Protein AF-A0A1G1NVM0-F1 (afdb_monomer_lite)

Sequence (161 aa):
MRKGVIFLGSVLSLLSLGPSLVQGWPGAGQILPASATATAENPDQAGLALFEDLPLSAIPSSPVTPRFLVHHRSALNGKKIKISGFVVEAILGEKACPSGAGGCGQPRIFIAENLSGNREMGYNVMVLVAENEAGYSVGQAVELEGTVHASKVAVYIEKKY

Foldseek 3Di:
DDDDDDDDDDDDDDDDDDDDDDDDDDDDDDDDDDPPPPPPQPLCRAALLVAAADDDPDADPDADELNVCSNPVVNQAQHKHKHKFFFQDWCADCSQPPPPPPDGHFTKTWGHRDDDPPDDCSSTEIEGDDRPDDPHDGGDIDIAIFRWHGDSHHIYGYRDD

pLDDT: mean 77.26, std 23.73, range [28.94, 97.94]

Radius of gyration: 28.63 Å; chains: 1; bounding box: 53×81×61 Å

Structure (mmCIF, N/CA/C/O backbone):
data_AF-A0A1G1NVM0-F1
#
_entry.id   AF-A0A1G1NVM0-F1
#
loop_
_atom_site.group_PDB
_atom_site.id
_atom_site.type_symbol
_atom_site.label_atom_id
_atom_site.label_alt_id
_atom_site.label_comp_id
_atom_site.label_asym_id
_atom_site.label_entity_id
_atom_site.label_seq_id
_atom_site.pdbx_PDB_ins_code
_atom_site.Cartn_x
_atom_site.Cartn_y
_atom_site.Cartn_z
_atom_site.occupancy
_atom_site.B_iso_or_equiv
_atom_site.auth_seq_id
_atom_site.auth_comp_id
_atom_site.auth_asym_id
_atom_site.auth_atom_id
_atom_site.pdbx_PDB_model_num
ATOM 1 N N . MET A 1 1 ? -8.044 66.442 30.069 1.00 40.00 1 MET A N 1
ATOM 2 C CA . MET A 1 1 ? -6.967 67.157 29.353 1.00 40.00 1 MET A CA 1
ATOM 3 C C . MET A 1 1 ? -6.980 66.724 27.888 1.00 40.00 1 MET A C 1
ATOM 5 O O . MET A 1 1 ? -7.091 65.537 27.640 1.00 40.00 1 MET A O 1
ATOM 9 N N . ARG A 1 2 ? -6.991 67.722 26.985 1.00 36.41 2 ARG A N 1
ATOM 10 C CA . ARG A 1 2 ? -6.568 67.812 25.558 1.00 36.41 2 ARG A CA 1
ATOM 11 C C . ARG A 1 2 ? -6.426 66.505 24.741 1.00 36.41 2 ARG A C 1
ATOM 13 O O . ARG A 1 2 ? -5.629 65.656 25.092 1.00 36.41 2 ARG A O 1
ATOM 20 N N . LYS A 1 3 ? -7.260 66.307 23.704 1.00 34.88 3 LYS A N 1
ATOM 21 C CA . LYS A 1 3 ? -7.114 66.713 22.271 1.00 34.88 3 LYS A CA 1
ATOM 22 C C . LYS A 1 3 ? -6.132 65.840 21.466 1.00 34.88 3 LYS A C 1
ATOM 24 O O . LYS A 1 3 ? -4.961 65.781 21.810 1.00 34.88 3 LYS A O 1
ATOM 29 N N . GLY A 1 4 ? -6.597 65.315 20.326 1.00 34.88 4 GLY A N 1
ATOM 30 C CA . GLY A 1 4 ? -5.741 64.753 19.274 1.00 34.88 4 GLY A CA 1
ATOM 31 C C . GLY A 1 4 ? -6.515 64.106 18.119 1.00 34.88 4 GLY A C 1
ATOM 32 O O . GLY A 1 4 ? -6.564 62.890 18.027 1.00 34.88 4 GLY A O 1
ATOM 33 N N . VAL A 1 5 ? -7.119 64.931 17.261 1.00 39.81 5 VAL A N 1
ATOM 34 C CA . VAL A 1 5 ? -7.607 64.587 15.910 1.00 39.81 5 VAL A CA 1
ATOM 35 C C . VAL A 1 5 ? -6.510 64.982 14.925 1.00 39.81 5 VAL A C 1
ATOM 37 O O . VAL A 1 5 ? -6.082 66.127 15.034 1.00 39.81 5 VAL A O 1
ATOM 40 N N . ILE A 1 6 ? -6.140 64.138 13.947 1.00 40.47 6 ILE A N 1
ATOM 41 C CA . ILE A 1 6 ? -5.681 64.585 12.613 1.00 40.47 6 ILE A CA 1
ATOM 42 C C . ILE A 1 6 ? -6.172 63.615 11.520 1.00 40.47 6 ILE A C 1
ATOM 44 O O . ILE A 1 6 ? -5.959 62.408 11.581 1.00 40.47 6 ILE A O 1
ATOM 48 N N . PHE A 1 7 ? -6.827 64.230 10.536 1.00 34.12 7 PHE A N 1
ATOM 49 C CA . PHE A 1 7 ? -7.252 63.775 9.212 1.00 34.12 7 PHE A CA 1
ATOM 50 C C . PHE A 1 7 ? -6.117 63.915 8.177 1.00 34.12 7 PHE A C 1
ATOM 52 O O . PHE A 1 7 ? -5.358 64.877 8.244 1.00 34.12 7 PHE A O 1
ATO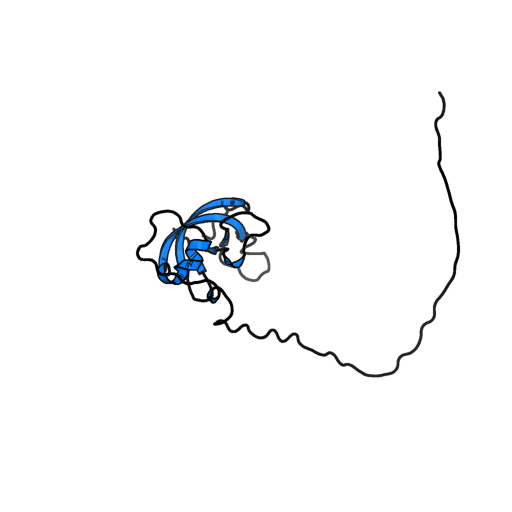M 59 N N . LEU A 1 8 ? -6.117 63.072 7.142 1.00 41.03 8 LEU A N 1
ATOM 60 C CA . LEU A 1 8 ? -5.613 63.344 5.780 1.00 41.03 8 LEU A CA 1
ATOM 61 C C . LEU A 1 8 ? -6.464 62.445 4.860 1.00 41.03 8 LEU A C 1
ATOM 63 O O . LEU A 1 8 ? -6.391 61.230 4.981 1.00 41.03 8 LEU A O 1
ATOM 67 N N . GLY A 1 9 ? -7.499 62.945 4.176 1.00 32.34 9 GLY A N 1
ATOM 68 C CA . GLY A 1 9 ? -7.458 63.721 2.922 1.00 32.34 9 GLY A CA 1
ATOM 69 C C . GLY A 1 9 ? -7.909 62.776 1.789 1.00 32.34 9 GLY A C 1
ATOM 70 O O . GLY A 1 9 ? -7.170 61.869 1.446 1.00 32.34 9 GLY A O 1
ATOM 71 N N . SER A 1 10 ? -9.186 62.692 1.393 1.00 37.22 10 SER A N 1
ATOM 72 C CA . SER A 1 10 ? -10.019 63.615 0.594 1.00 37.22 10 SER A CA 1
ATOM 73 C C . SER A 1 10 ? -9.490 63.897 -0.819 1.00 37.22 10 SER A C 1
ATOM 75 O O . SER A 1 10 ? -8.629 64.756 -0.949 1.00 37.22 10 SER A O 1
ATOM 77 N N . VAL A 1 11 ? -10.061 63.214 -1.830 1.00 42.62 11 VAL A N 1
ATOM 78 C CA . VAL A 1 11 ? -10.520 63.729 -3.151 1.00 42.62 11 VAL A CA 1
ATOM 79 C C . VAL A 1 11 ? -11.586 62.725 -3.664 1.00 42.62 11 VAL A C 1
ATOM 81 O O . VAL A 1 11 ? -11.248 61.601 -4.015 1.00 42.62 11 VAL A O 1
ATOM 84 N N . LEU A 1 12 ? -12.882 62.901 -3.371 1.00 37.09 12 LEU A N 1
ATOM 85 C CA . LEU A 1 12 ? -13.933 63.471 -4.243 1.00 37.09 12 LEU A CA 1
ATOM 86 C C . LEU A 1 12 ? -13.821 63.083 -5.737 1.00 37.09 12 LEU A C 1
ATOM 88 O O . LEU A 1 12 ? -12.967 63.593 -6.442 1.00 37.09 12 LEU A O 1
ATOM 92 N N . SER A 1 13 ? -14.710 62.208 -6.233 1.00 38.66 13 SER A N 1
ATOM 93 C CA . SER A 1 13 ? -15.907 62.591 -7.029 1.00 38.66 13 SER A CA 1
ATOM 94 C C . SER A 1 13 ? -15.648 62.508 -8.549 1.00 38.66 13 SER A C 1
ATOM 96 O O . SER A 1 13 ? -14.540 62.759 -8.984 1.00 38.66 13 SER A O 1
ATOM 98 N N . LEU A 1 14 ? -16.578 62.184 -9.453 1.00 39.06 14 LEU A N 1
ATOM 99 C CA . LEU A 1 14 ? -18.041 62.084 -9.446 1.00 39.06 14 LEU A CA 1
ATOM 100 C C . LEU A 1 14 ? -18.460 61.478 -10.818 1.00 39.06 14 LEU A C 1
ATOM 102 O O . LEU A 1 14 ? -17.680 61.552 -11.763 1.00 39.06 14 LEU A O 1
ATOM 106 N N . LEU A 1 15 ? -19.729 61.049 -10.925 1.00 38.25 15 LEU A N 1
ATOM 107 C CA . LEU A 1 15 ? -20.562 60.977 -12.153 1.00 38.25 15 LEU A CA 1
ATOM 108 C C . LEU A 1 15 ? -20.379 59.734 -13.058 1.00 38.25 15 LEU A C 1
ATOM 110 O O . LEU A 1 15 ? -19.270 59.367 -13.402 1.00 38.25 15 LEU A O 1
ATOM 114 N N . SER A 1 16 ? -21.426 59.053 -13.538 1.00 36.69 16 SER A N 1
ATOM 115 C CA . SER A 1 16 ? -22.870 59.311 -13.459 1.00 36.69 16 SER A CA 1
ATOM 116 C C . SER A 1 16 ? -23.692 58.189 -14.114 1.00 36.69 16 SER A C 1
ATOM 118 O O . SER A 1 16 ? -23.205 57.591 -15.064 1.00 36.69 16 SER A O 1
ATOM 120 N N . LEU A 1 17 ? -24.965 58.079 -13.692 1.00 40.25 17 LEU A N 1
ATOM 121 C CA . LEU A 1 17 ? -26.175 57.797 -14.502 1.00 40.25 17 LEU A CA 1
ATOM 122 C C . LEU A 1 17 ? -26.193 56.466 -15.286 1.00 40.25 17 LEU A C 1
ATOM 124 O O . LEU A 1 17 ? -25.464 56.285 -16.244 1.00 40.25 17 LEU A O 1
ATOM 128 N N . GLY A 1 18 ? -27.062 55.508 -14.970 1.00 37.00 18 GLY A N 1
ATOM 129 C CA . GLY A 1 18 ? -28.517 55.637 -15.131 1.00 37.00 18 GLY A CA 1
ATOM 130 C C . GLY A 1 18 ? -29.042 54.540 -16.092 1.00 37.00 18 GLY A C 1
ATOM 131 O O . GLY A 1 18 ? -28.230 53.807 -16.636 1.00 37.00 18 GLY A O 1
ATOM 132 N N . PRO A 1 19 ? -30.363 54.361 -16.271 1.00 45.84 19 PRO A N 1
ATOM 133 C CA . PRO A 1 19 ? -31.056 53.107 -15.936 1.00 45.84 19 PRO A CA 1
ATOM 134 C C . PRO A 1 19 ? -31.591 52.257 -17.117 1.00 45.84 19 PRO A C 1
ATOM 136 O O . PRO A 1 19 ? -31.649 52.709 -18.251 1.00 45.84 19 PRO A O 1
ATOM 139 N N . SER A 1 20 ? -32.012 51.031 -16.765 1.00 42.72 20 SER A N 1
ATOM 140 C CA . SER A 1 20 ? -33.066 50.144 -17.311 1.00 42.72 20 SER A CA 1
ATOM 141 C C . SER A 1 20 ? -33.547 50.278 -18.766 1.00 42.72 20 SER A C 1
ATOM 143 O O . SER A 1 20 ? -34.034 51.332 -19.148 1.00 42.72 20 SER A O 1
ATOM 145 N N . LEU A 1 21 ? -33.661 49.138 -19.474 1.00 37.03 21 LEU A N 1
ATOM 146 C CA . LEU A 1 21 ? -34.916 48.691 -20.114 1.00 37.03 21 LEU A CA 1
ATOM 147 C C . LEU A 1 21 ? -34.846 47.229 -20.608 1.00 37.03 21 LEU A C 1
ATOM 149 O O . LEU A 1 21 ? -33.874 46.778 -21.205 1.00 37.03 21 LEU A O 1
ATOM 153 N N . VAL A 1 22 ? -35.931 46.514 -20.317 1.00 41.06 22 VAL A N 1
ATOM 154 C CA . VAL A 1 22 ? -36.328 45.178 -20.782 1.00 41.06 22 VAL A CA 1
ATOM 155 C C . VAL A 1 22 ? -36.797 45.260 -22.242 1.00 41.06 22 VAL A C 1
ATOM 157 O O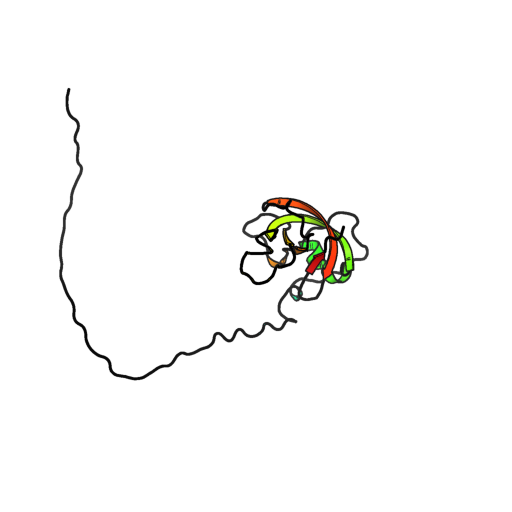 . VAL A 1 22 ? -37.413 46.259 -22.593 1.00 41.06 22 VAL A O 1
ATOM 160 N N . GLN A 1 23 ? -36.588 44.202 -23.042 1.00 35.09 23 GLN A N 1
ATOM 161 C CA . GLN A 1 23 ? -37.575 43.532 -23.928 1.00 35.09 23 GLN A CA 1
ATOM 162 C C . GLN A 1 23 ? -36.925 42.897 -25.171 1.00 35.09 23 GLN A C 1
ATOM 164 O O . GLN A 1 23 ? -36.245 43.572 -25.935 1.00 35.09 23 GLN A O 1
ATOM 169 N N . GLY A 1 24 ? -37.245 41.618 -25.420 1.00 28.94 24 GLY A N 1
ATOM 170 C CA . GLY A 1 24 ? -37.228 41.044 -26.772 1.00 28.94 24 GLY A CA 1
ATOM 171 C C . GLY A 1 24 ? -36.673 39.624 -26.908 1.00 28.94 24 GLY A C 1
ATOM 172 O O . GLY A 1 24 ? -35.574 39.443 -27.411 1.00 28.94 24 GLY A O 1
ATOM 173 N N . TRP A 1 25 ? -37.460 38.607 -26.543 1.00 33.16 25 TRP A N 1
ATOM 174 C CA . TRP A 1 25 ? -37.472 37.345 -27.306 1.00 33.16 25 TRP A CA 1
ATOM 175 C C . TRP A 1 25 ? -38.212 37.615 -28.628 1.00 33.16 25 TRP A C 1
ATOM 177 O O . TRP A 1 25 ? -39.198 38.357 -28.603 1.00 33.16 25 TRP A O 1
ATOM 187 N N . PRO A 1 26 ? -37.770 37.060 -29.772 1.00 42.19 26 PRO A N 1
ATOM 188 C CA . PRO A 1 26 ? -38.157 35.684 -30.095 1.00 42.19 26 PRO A CA 1
ATOM 189 C C . PRO A 1 26 ? -37.074 34.885 -30.842 1.00 42.19 26 PRO A C 1
ATOM 191 O O . PRO A 1 26 ? -36.292 35.431 -31.612 1.00 42.19 26 PRO A O 1
ATOM 194 N N . GLY A 1 27 ? -37.082 33.561 -30.686 1.00 31.09 27 GLY A N 1
ATOM 195 C CA . GLY A 1 27 ? -36.361 32.678 -31.605 1.00 31.09 27 GLY A CA 1
ATOM 196 C C . GLY A 1 27 ? -35.892 31.390 -30.956 1.00 31.09 27 GLY A C 1
ATOM 197 O O . GLY A 1 27 ? -34.856 31.356 -30.304 1.00 31.09 27 GLY A O 1
ATOM 198 N N . ALA A 1 28 ? -36.670 30.330 -31.150 1.00 43.25 28 ALA A N 1
ATOM 199 C CA . ALA A 1 28 ? -36.301 28.964 -30.828 1.00 43.25 28 ALA A CA 1
ATOM 200 C C . ALA A 1 28 ? -34.927 28.596 -31.411 1.00 43.25 28 ALA A C 1
ATOM 202 O O . ALA A 1 28 ? -34.645 28.846 -32.580 1.00 43.25 28 ALA A O 1
ATOM 203 N N . GLY A 1 29 ? -34.101 27.960 -30.585 1.00 35.31 29 GLY A N 1
ATOM 204 C CA . GLY A 1 29 ? -32.784 27.481 -30.978 1.00 35.31 29 GLY A CA 1
ATOM 205 C C . GLY A 1 29 ? -32.049 26.862 -29.801 1.00 35.31 29 GLY A C 1
ATOM 206 O O . GLY A 1 29 ? -30.960 27.302 -29.454 1.00 35.31 29 GLY A O 1
ATOM 207 N N . GLN A 1 30 ? -32.657 25.859 -29.158 1.00 47.22 30 GLN A N 1
ATOM 208 C CA . GLN A 1 30 ? -31.873 24.894 -28.392 1.00 47.22 30 GLN A CA 1
ATOM 209 C C . GLN A 1 30 ? -30.844 24.283 -29.339 1.00 47.22 30 GLN A C 1
ATOM 211 O O . GLN A 1 30 ? -31.218 23.537 -30.238 1.00 47.22 30 GLN A O 1
ATOM 216 N N . ILE A 1 31 ? -29.565 24.560 -29.113 1.00 42.31 31 ILE A N 1
ATOM 217 C CA . ILE A 1 31 ? -28.506 23.633 -29.487 1.00 42.31 31 ILE A CA 1
ATOM 218 C C . ILE A 1 31 ? -27.520 23.630 -28.323 1.00 42.31 31 ILE A C 1
ATOM 220 O O . ILE A 1 31 ? -26.643 24.480 -28.214 1.00 42.31 31 ILE A O 1
ATOM 224 N N . LEU A 1 32 ? -27.717 22.673 -27.420 1.00 49.81 32 LEU A N 1
ATOM 225 C CA . LEU A 1 32 ? -26.616 22.097 -26.666 1.00 49.81 32 LEU A CA 1
ATOM 226 C C . LEU A 1 32 ? -25.824 21.232 -27.658 1.00 49.81 32 LEU A C 1
ATOM 228 O O . LEU A 1 32 ? -26.398 20.305 -28.232 1.00 49.81 32 LEU A O 1
ATOM 232 N N . PRO A 1 33 ? -24.523 21.481 -27.843 1.00 44.03 33 PRO A N 1
ATOM 233 C CA . PRO A 1 33 ? -23.605 20.378 -28.055 1.00 44.03 33 PRO A CA 1
ATOM 234 C C . PRO A 1 33 ? -22.430 20.550 -27.080 1.00 44.03 33 PRO A C 1
ATOM 236 O O . PRO A 1 33 ? -21.976 21.649 -26.800 1.00 44.03 33 PRO A O 1
ATOM 239 N N . ALA A 1 34 ? -21.872 19.523 -26.480 1.00 43.47 34 ALA A N 1
ATOM 240 C CA . ALA A 1 34 ? -22.054 18.109 -26.659 1.00 43.47 34 ALA A CA 1
ATOM 241 C C . ALA A 1 34 ? -21.763 17.473 -25.304 1.00 43.47 34 ALA A C 1
ATOM 243 O O . ALA A 1 34 ? -20.997 18.016 -24.503 1.00 43.47 34 ALA A O 1
ATOM 244 N N . SER A 1 35 ? -22.366 16.311 -25.077 1.00 48.09 35 SER A N 1
ATOM 245 C CA . SER A 1 35 ? -21.871 15.329 -24.128 1.00 48.09 35 SER A CA 1
ATOM 246 C C . SER A 1 35 ? -20.345 15.351 -24.130 1.00 48.09 35 SER A C 1
ATOM 248 O O . SER A 1 35 ? -19.719 15.042 -25.147 1.00 48.09 35 SER A O 1
ATOM 250 N N . ALA A 1 36 ? -19.743 15.691 -22.99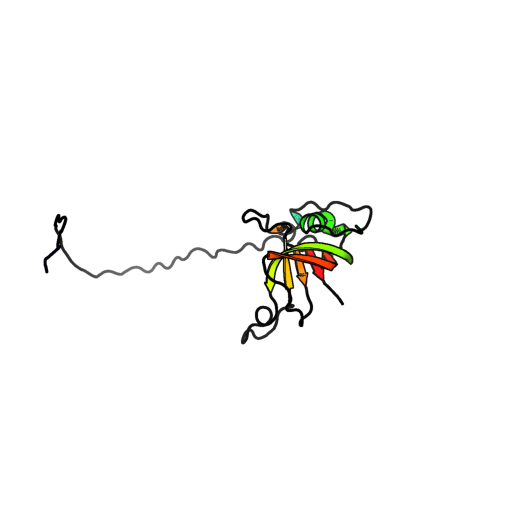0 1.00 44.00 36 ALA A N 1
ATOM 251 C CA . ALA A 1 36 ? -18.426 15.178 -22.671 1.00 44.00 36 ALA A CA 1
ATOM 252 C C . ALA A 1 36 ? -18.612 13.663 -22.563 1.00 44.00 36 ALA A C 1
ATOM 254 O O . ALA A 1 36 ? -18.914 13.122 -21.502 1.00 44.00 36 ALA A O 1
ATOM 255 N N . THR A 1 37 ? -18.575 12.991 -23.710 1.00 43.69 37 THR A N 1
ATOM 256 C CA . THR A 1 37 ? -18.482 11.544 -23.776 1.00 43.69 37 THR A CA 1
ATOM 257 C C . THR A 1 37 ? -17.137 11.258 -23.138 1.00 43.69 37 THR A C 1
ATOM 259 O O . THR A 1 37 ? -16.104 11.439 -23.777 1.00 43.69 37 THR A O 1
ATOM 262 N N . ALA A 1 38 ? -17.137 10.939 -21.843 1.00 48.66 38 ALA A N 1
ATOM 263 C CA . ALA A 1 38 ? -15.986 10.340 -21.206 1.00 48.66 38 ALA A CA 1
ATOM 264 C C . ALA A 1 38 ? -15.718 9.070 -22.011 1.00 48.66 38 ALA A C 1
ATOM 266 O O . ALA A 1 38 ? -16.450 8.086 -21.901 1.00 48.66 38 ALA A O 1
ATOM 267 N N . THR A 1 39 ? -14.757 9.132 -22.930 1.00 43.62 39 THR A N 1
ATOM 268 C CA . THR A 1 39 ? -14.237 7.942 -23.586 1.00 43.62 39 THR A CA 1
ATOM 269 C C . THR A 1 39 ? -13.783 7.037 -22.462 1.00 43.62 39 THR A C 1
ATOM 271 O O . THR A 1 39 ? -12.935 7.446 -21.671 1.00 43.62 39 THR A O 1
ATOM 274 N N . ALA A 1 40 ? -14.404 5.861 -22.351 1.00 50.91 40 ALA A N 1
ATOM 275 C CA . ALA A 1 40 ? -13.943 4.827 -21.446 1.00 50.91 40 ALA A CA 1
ATOM 276 C C . ALA A 1 40 ? -12.457 4.630 -21.743 1.00 50.91 40 ALA A C 1
ATOM 278 O O . ALA A 1 40 ? -12.096 4.213 -22.846 1.00 50.91 40 ALA A O 1
ATOM 279 N N . GLU A 1 41 ? -11.608 5.052 -20.807 1.00 49.19 41 GLU A N 1
ATOM 280 C CA . GLU A 1 41 ? -10.173 4.848 -20.900 1.00 49.19 41 GLU A CA 1
ATOM 281 C C . GLU A 1 41 ? -9.970 3.358 -21.161 1.00 49.19 41 GLU A C 1
ATOM 283 O O . GLU A 1 41 ? -10.519 2.523 -20.438 1.00 49.19 41 GLU A O 1
ATOM 288 N N . ASN A 1 42 ? -9.266 3.017 -22.241 1.00 45.31 42 ASN A N 1
ATOM 289 C CA . ASN A 1 42 ? -8.937 1.626 -22.500 1.00 45.31 42 ASN A CA 1
ATOM 290 C C . ASN A 1 42 ? -8.149 1.136 -21.273 1.00 45.31 42 ASN A C 1
ATOM 292 O O . ASN A 1 42 ? -7.074 1.680 -21.022 1.00 45.31 42 ASN A O 1
ATOM 296 N N . PRO A 1 43 ? -8.642 0.157 -20.495 1.00 50.62 43 PRO A N 1
ATOM 297 C CA . PRO A 1 43 ? -7.971 -0.280 -19.273 1.00 50.62 43 PRO A CA 1
ATOM 298 C C . PRO A 1 43 ? -6.584 -0.882 -19.552 1.00 50.62 43 PRO A C 1
ATOM 300 O O . PRO A 1 43 ? -5.765 -0.967 -18.646 1.00 50.62 43 PRO A O 1
ATOM 303 N N . ASP A 1 44 ? -6.281 -1.249 -20.803 1.00 50.28 44 ASP A N 1
ATOM 304 C CA . ASP A 1 44 ? -4.937 -1.660 -21.223 1.00 50.28 44 ASP A CA 1
ATOM 305 C C . ASP A 1 44 ? -3.993 -0.471 -21.505 1.00 50.28 44 ASP A C 1
ATOM 307 O O . ASP A 1 44 ? -2.780 -0.658 -21.599 1.00 50.28 44 ASP A O 1
ATOM 311 N N . GLN A 1 45 ? -4.528 0.748 -21.641 1.00 47.38 45 GLN A N 1
ATOM 312 C CA . GLN A 1 45 ? -3.786 2.004 -21.844 1.00 47.38 45 GLN A CA 1
ATOM 313 C C . GLN A 1 45 ? -3.876 2.968 -20.648 1.00 47.38 45 GLN A C 1
ATOM 315 O O . GLN A 1 45 ? -3.157 3.964 -20.622 1.00 47.38 45 GLN A O 1
ATOM 320 N N . ALA A 1 46 ? -4.719 2.666 -19.659 1.00 58.53 46 ALA A N 1
ATOM 321 C CA . ALA A 1 46 ? -4.978 3.495 -18.492 1.00 58.53 46 ALA A CA 1
ATOM 322 C C . ALA A 1 46 ? -4.724 2.728 -17.192 1.00 58.53 46 ALA A C 1
ATOM 324 O O . ALA A 1 46 ? -5.221 1.620 -16.996 1.00 58.53 46 ALA A O 1
ATOM 325 N N . GLY A 1 47 ? -3.955 3.333 -16.285 1.00 68.94 47 GLY A N 1
ATOM 326 C CA . GLY A 1 47 ? -3.581 2.751 -14.993 1.00 68.94 47 GLY A CA 1
ATOM 327 C C . GLY A 1 47 ? -2.090 2.428 -14.886 1.00 68.94 47 GLY A C 1
ATOM 328 O O . GLY A 1 47 ? -1.262 2.958 -15.627 1.00 68.94 47 GLY A O 1
ATOM 329 N N . LEU A 1 48 ? -1.726 1.555 -13.941 1.00 78.50 48 LEU A N 1
ATOM 330 C CA . LEU A 1 48 ? -0.324 1.254 -13.606 1.00 78.50 48 LEU A CA 1
ATOM 331 C C . LEU A 1 48 ? 0.508 0.635 -14.749 1.00 78.50 48 LEU A C 1
ATOM 333 O O . LEU A 1 48 ? 1.713 0.460 -14.593 1.00 78.50 48 LEU A O 1
ATOM 337 N N . ALA A 1 49 ? -0.096 0.330 -15.898 1.00 75.88 49 ALA A N 1
ATOM 338 C CA . ALA A 1 49 ? 0.579 -0.153 -17.098 1.00 75.88 49 ALA A CA 1
ATOM 339 C C . ALA A 1 49 ? 1.605 0.852 -17.653 1.00 75.88 49 ALA A C 1
ATOM 341 O O . ALA A 1 49 ? 2.539 0.439 -18.335 1.00 75.88 49 ALA A O 1
ATOM 342 N N . LEU A 1 50 ? 1.464 2.144 -17.327 1.00 82.69 50 LEU A N 1
ATOM 343 C CA . LEU A 1 50 ? 2.436 3.191 -17.664 1.00 82.69 50 LEU A CA 1
ATOM 344 C C . LEU A 1 50 ? 3.744 3.078 -16.863 1.00 82.69 50 LEU A C 1
ATOM 346 O O . LEU A 1 50 ? 4.772 3.594 -17.298 1.00 82.69 50 LEU A O 1
ATOM 350 N N . PHE A 1 51 ? 3.718 2.415 -15.704 1.00 89.44 51 PHE A N 1
ATOM 351 C CA . PHE A 1 51 ? 4.914 2.147 -14.915 1.00 89.44 51 PHE A CA 1
ATOM 352 C C . PHE A 1 51 ? 5.559 0.839 -15.374 1.00 89.44 51 PHE A C 1
ATOM 354 O O . PHE A 1 51 ? 4.879 -0.174 -15.578 1.00 89.44 51 PHE A O 1
ATOM 361 N N . GLU A 1 52 ? 6.887 0.839 -15.498 1.00 92.50 52 GLU A N 1
ATOM 362 C CA . GLU A 1 52 ? 7.646 -0.374 -15.814 1.00 92.50 52 GLU A CA 1
ATOM 363 C C . GLU A 1 52 ? 7.344 -1.498 -14.810 1.00 92.50 52 GLU A C 1
ATOM 365 O O . GLU A 1 52 ? 7.048 -1.239 -13.643 1.00 92.50 52 GLU A O 1
ATOM 370 N N . ASP A 1 53 ? 7.356 -2.742 -15.288 1.00 94.38 53 ASP A N 1
ATOM 371 C CA . ASP A 1 53 ? 7.160 -3.953 -14.486 1.00 94.38 53 ASP A CA 1
ATOM 372 C C . ASP A 1 53 ? 8.448 -4.774 -14.521 1.00 94.38 53 ASP A C 1
ATOM 374 O O . ASP A 1 53 ? 8.719 -5.535 -15.453 1.00 94.38 53 ASP A O 1
ATOM 378 N N . LEU A 1 54 ? 9.292 -4.524 -13.534 1.00 96.00 54 LEU A N 1
ATOM 379 C CA . LEU A 1 54 ? 10.625 -5.069 -13.402 1.00 96.00 54 LEU A CA 1
ATOM 380 C C . LEU A 1 54 ? 10.580 -6.430 -12.691 1.00 96.00 54 LEU A C 1
ATOM 382 O O . LEU A 1 54 ? 9.955 -6.567 -11.631 1.00 96.00 54 LEU A O 1
ATOM 386 N N . PRO A 1 55 ? 11.297 -7.443 -13.203 1.00 96.12 55 PRO A N 1
ATOM 387 C CA . PRO A 1 55 ? 11.380 -8.739 -12.543 1.00 96.12 55 PRO A CA 1
ATOM 388 C C . PRO A 1 55 ? 12.105 -8.637 -11.191 1.00 96.12 55 PRO A C 1
ATOM 390 O O . PRO A 1 55 ? 12.969 -7.783 -10.992 1.00 96.12 55 PRO A O 1
ATOM 393 N N . LEU A 1 56 ? 11.798 -9.563 -10.277 1.00 95.06 56 LEU A N 1
ATOM 394 C CA . LEU A 1 56 ? 12.553 -9.781 -9.040 1.00 95.06 56 LEU A CA 1
ATOM 395 C C . LEU A 1 56 ? 13.059 -11.216 -8.978 1.00 95.06 56 LEU A C 1
ATOM 397 O O . LEU A 1 56 ? 12.314 -12.160 -9.231 1.00 95.06 56 LEU A O 1
ATOM 401 N N . SER A 1 57 ? 14.321 -11.373 -8.588 1.00 91.31 57 SER A N 1
ATOM 402 C CA . SER A 1 57 ? 14.946 -12.680 -8.366 1.00 91.31 57 SER A CA 1
ATOM 403 C C . SER A 1 57 ? 14.634 -13.267 -6.986 1.00 91.31 57 SER A C 1
ATOM 405 O O . SER A 1 57 ? 14.691 -14.483 -6.814 1.00 91.31 57 SER A O 1
ATOM 407 N N . ALA A 1 58 ? 14.294 -12.426 -6.006 1.00 92.75 58 ALA A N 1
ATOM 408 C CA . ALA A 1 58 ? 13.962 -12.832 -4.646 1.00 92.75 58 ALA A CA 1
ATOM 409 C C . ALA A 1 58 ? 12.957 -11.867 -4.004 1.00 92.75 58 ALA A C 1
ATOM 411 O O . ALA A 1 58 ? 12.878 -10.693 -4.371 1.00 92.75 58 ALA A O 1
ATOM 412 N N . ILE A 1 59 ? 12.207 -12.367 -3.018 1.00 94.50 59 ILE A N 1
ATOM 413 C CA . ILE A 1 59 ? 11.313 -11.534 -2.210 1.00 94.50 59 ILE A CA 1
ATOM 414 C C . ILE A 1 59 ? 12.158 -10.744 -1.199 1.00 94.50 59 ILE A C 1
ATOM 416 O O . ILE A 1 59 ? 12.962 -11.353 -0.488 1.00 94.50 59 ILE A O 1
ATOM 420 N N . PRO A 1 60 ? 12.001 -9.412 -1.121 1.00 94.00 60 PRO A N 1
ATOM 421 C CA . PRO A 1 60 ? 12.757 -8.589 -0.187 1.00 94.00 60 PRO A CA 1
ATOM 422 C C . PRO A 1 60 ? 12.389 -8.926 1.263 1.00 94.00 60 PRO A C 1
ATOM 424 O O . PRO A 1 60 ? 11.215 -9.044 1.612 1.00 94.00 60 PRO A O 1
ATOM 427 N N . SER A 1 61 ? 13.407 -9.067 2.112 1.00 93.44 61 SER A N 1
ATOM 428 C CA . SER A 1 61 ? 13.247 -9.279 3.558 1.00 93.44 61 SER A CA 1
ATOM 429 C C . SER A 1 61 ? 13.138 -7.969 4.347 1.00 93.44 61 SER A C 1
ATOM 431 O O . SER A 1 61 ? 12.632 -7.964 5.470 1.00 93.44 61 SER A O 1
ATOM 433 N N . SER A 1 62 ? 13.604 -6.861 3.767 1.00 95.88 62 SER A N 1
ATOM 434 C CA . SER A 1 62 ? 13.497 -5.511 4.325 1.00 95.88 62 SER A CA 1
ATOM 435 C C . SER A 1 62 ? 12.249 -4.786 3.806 1.00 95.88 62 SER A C 1
ATOM 437 O O . SER A 1 62 ? 11.781 -5.106 2.710 1.00 95.88 62 SER A O 1
ATOM 439 N N . PRO A 1 63 ? 11.723 -3.796 4.554 1.00 96.75 63 PRO A N 1
ATOM 440 C CA . PRO A 1 63 ? 10.625 -2.961 4.082 1.00 96.75 63 PRO A CA 1
ATOM 441 C C . PRO A 1 63 ? 10.957 -2.273 2.756 1.00 96.75 63 PRO A C 1
ATOM 443 O O . PRO A 1 63 ? 12.030 -1.689 2.607 1.00 96.75 63 PRO A O 1
ATOM 446 N N . VAL A 1 64 ? 10.028 -2.336 1.805 1.00 97.75 64 VAL A N 1
ATOM 447 C CA . VAL A 1 64 ? 10.143 -1.668 0.499 1.00 97.75 64 VAL A CA 1
ATOM 448 C C . VAL A 1 64 ? 9.331 -0.381 0.459 1.00 97.75 64 VAL A C 1
ATOM 450 O O . VAL A 1 64 ? 8.417 -0.201 1.259 1.00 97.75 64 VAL A O 1
ATOM 453 N N . THR A 1 65 ? 9.620 0.507 -0.491 1.00 97.75 65 THR A N 1
ATOM 454 C CA . THR A 1 65 ? 8.840 1.737 -0.692 1.00 97.75 65 THR A CA 1
ATOM 455 C C . THR A 1 65 ? 7.641 1.500 -1.624 1.00 97.75 65 THR A C 1
ATOM 457 O O . THR A 1 65 ? 7.638 0.530 -2.392 1.00 97.75 65 THR A O 1
ATOM 460 N N . PRO A 1 66 ? 6.620 2.383 -1.625 1.00 97.06 66 PRO A N 1
ATOM 461 C CA . PRO A 1 66 ? 5.487 2.284 -2.548 1.00 97.06 66 PRO A CA 1
ATOM 462 C C . PRO A 1 66 ? 5.915 2.258 -4.022 1.00 97.06 66 PRO A C 1
ATOM 464 O O . PRO A 1 66 ? 5.397 1.463 -4.804 1.00 97.06 66 PRO A O 1
ATOM 467 N N . ARG A 1 67 ? 6.926 3.060 -4.386 1.00 96.94 67 ARG A N 1
ATOM 468 C CA . ARG A 1 67 ? 7.497 3.095 -5.739 1.00 96.94 67 ARG A CA 1
ATOM 469 C C . ARG A 1 67 ? 8.091 1.750 -6.146 1.00 96.94 67 ARG A C 1
ATOM 471 O O . ARG A 1 67 ? 7.766 1.241 -7.216 1.00 96.94 67 ARG A O 1
ATOM 478 N N . PHE A 1 68 ? 8.919 1.157 -5.284 1.00 97.06 68 PHE A N 1
ATOM 479 C CA . PHE A 1 68 ? 9.484 -0.172 -5.524 1.00 97.06 68 PHE A CA 1
ATOM 480 C C . PHE A 1 68 ? 8.374 -1.201 -5.766 1.00 97.06 68 PHE A C 1
ATOM 482 O O . PHE A 1 68 ? 8.427 -1.978 -6.714 1.00 97.06 68 PHE A O 1
ATOM 489 N N . LEU A 1 69 ? 7.332 -1.175 -4.936 1.00 96.75 69 LEU A N 1
ATOM 490 C CA . LEU A 1 69 ? 6.222 -2.112 -5.043 1.00 96.75 69 LEU A CA 1
ATOM 491 C C . LEU A 1 69 ? 5.501 -1.991 -6.400 1.00 96.75 69 LEU A C 1
ATOM 493 O O . LEU A 1 69 ? 5.265 -3.008 -7.048 1.00 96.75 69 LEU A O 1
ATOM 497 N N . VAL A 1 70 ? 5.215 -0.770 -6.867 1.00 96.31 70 VAL A N 1
ATOM 498 C CA . VAL A 1 70 ? 4.587 -0.526 -8.183 1.00 96.31 70 VAL A CA 1
ATOM 499 C C . VAL A 1 70 ? 5.451 -1.038 -9.339 1.00 96.31 70 VAL A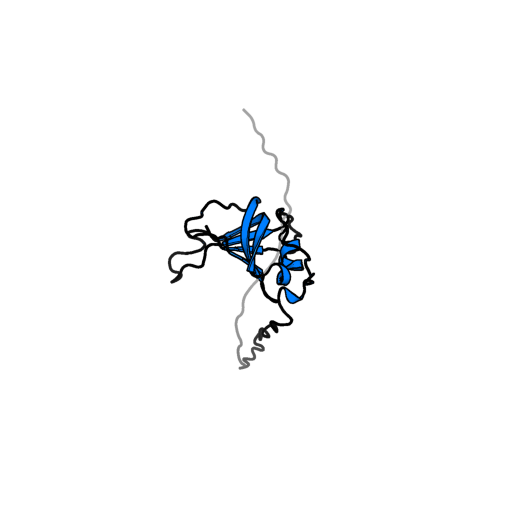 C 1
ATOM 501 O O . VAL A 1 70 ? 4.929 -1.676 -10.261 1.00 96.31 70 VAL A O 1
ATOM 504 N N . HIS A 1 71 ? 6.764 -0.810 -9.277 1.00 96.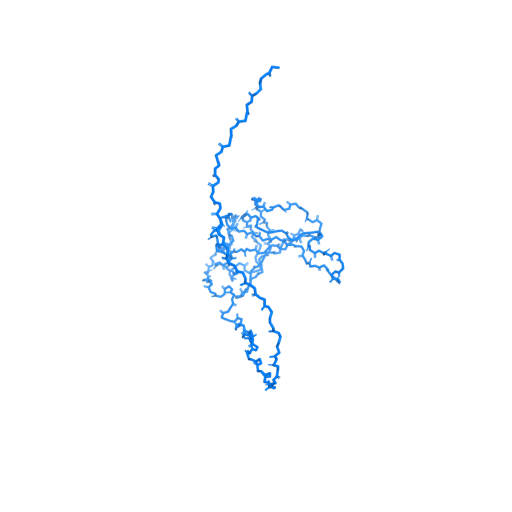81 71 HIS A N 1
ATOM 505 C CA . HIS A 1 71 ? 7.687 -1.275 -10.310 1.00 96.81 71 HIS A CA 1
ATOM 506 C C . HIS A 1 71 ? 7.877 -2.786 -10.323 1.00 96.81 71 HIS A C 1
ATOM 508 O O . HIS A 1 71 ? 8.195 -3.332 -11.363 1.00 96.81 71 HIS A O 1
ATOM 514 N N . HIS A 1 72 ? 7.656 -3.481 -9.210 1.00 96.94 72 HIS A N 1
ATOM 515 C CA . HIS A 1 72 ? 7.834 -4.932 -9.119 1.00 96.94 72 HIS A CA 1
ATOM 516 C C . HIS A 1 72 ? 6.511 -5.690 -8.942 1.00 96.94 72 HIS A C 1
ATOM 518 O O . HIS A 1 72 ? 6.471 -6.811 -8.422 1.00 96.94 72 HIS A O 1
ATOM 524 N N . ARG A 1 73 ? 5.406 -5.066 -9.358 1.00 95.38 73 ARG A N 1
ATOM 525 C CA . ARG A 1 73 ? 4.038 -5.493 -9.051 1.00 95.38 73 ARG A CA 1
ATOM 526 C C . ARG A 1 73 ? 3.743 -6.937 -9.446 1.00 95.38 73 ARG A C 1
ATOM 528 O O . ARG A 1 73 ? 3.166 -7.668 -8.643 1.00 95.38 73 ARG A O 1
ATOM 535 N N . SER A 1 74 ? 4.169 -7.386 -10.629 1.00 95.00 74 SER A N 1
ATOM 536 C CA . SER A 1 74 ? 3.873 -8.755 -11.069 1.00 95.00 74 SER A CA 1
ATOM 537 C C . SER A 1 74 ? 4.665 -9.794 -10.284 1.00 95.00 74 SER A C 1
ATOM 539 O O . SER A 1 74 ? 4.126 -10.848 -9.948 1.00 95.00 74 SER A O 1
ATOM 541 N N . ALA A 1 75 ? 5.919 -9.496 -9.934 1.00 96.25 75 ALA A N 1
ATOM 542 C CA . ALA A 1 75 ? 6.760 -10.405 -9.158 1.00 96.25 75 ALA A CA 1
ATOM 543 C C . ALA A 1 75 ? 6.326 -10.499 -7.683 1.00 96.25 75 ALA A C 1
ATOM 545 O O . ALA A 1 75 ? 6.502 -11.540 -7.043 1.00 96.25 75 ALA A O 1
ATOM 546 N N . LEU A 1 76 ? 5.741 -9.424 -7.149 1.00 97.06 76 LEU A N 1
ATOM 547 C CA . LEU A 1 76 ? 5.252 -9.353 -5.773 1.00 97.06 76 LEU A CA 1
ATOM 548 C C . LEU A 1 76 ? 3.798 -9.820 -5.615 1.00 97.06 76 LEU A C 1
ATOM 550 O O . LEU A 1 76 ? 3.367 -10.035 -4.485 1.00 97.06 76 LEU A O 1
ATOM 554 N N . ASN A 1 77 ? 3.042 -10.018 -6.698 1.00 97.25 77 ASN A N 1
ATOM 555 C CA . ASN A 1 77 ? 1.638 -10.420 -6.619 1.00 97.25 77 ASN A CA 1
ATOM 556 C C . ASN A 1 77 ? 1.442 -11.725 -5.818 1.00 97.25 77 ASN A C 1
ATOM 558 O O . ASN A 1 77 ? 2.102 -12.739 -6.062 1.00 97.25 77 ASN A O 1
ATOM 562 N N . GLY A 1 78 ? 0.523 -11.699 -4.851 1.00 96.44 78 GLY A N 1
ATOM 563 C CA . GLY A 1 78 ? 0.238 -12.810 -3.942 1.00 96.44 78 GLY A CA 1
ATOM 564 C C . GLY A 1 78 ? 1.326 -13.076 -2.897 1.00 96.44 78 GLY A C 1
ATOM 565 O O . GLY A 1 78 ? 1.262 -14.085 -2.194 1.00 96.44 78 GLY A O 1
ATOM 566 N N . LYS A 1 79 ? 2.345 -12.214 -2.786 1.00 96.94 79 LYS A N 1
ATOM 567 C CA . LYS A 1 79 ? 3.423 -12.343 -1.798 1.00 96.94 79 LYS A CA 1
ATOM 568 C C . LYS A 1 79 ? 3.135 -11.477 -0.582 1.00 96.94 79 LYS A C 1
ATOM 570 O O . LYS A 1 79 ? 2.588 -10.383 -0.700 1.00 96.94 79 LYS A O 1
ATOM 575 N N . LYS A 1 80 ? 3.537 -11.968 0.590 1.00 96.62 80 LYS A N 1
ATOM 576 C CA . LYS A 1 80 ? 3.556 -11.177 1.819 1.00 96.62 80 LYS A CA 1
ATOM 577 C C . LYS A 1 80 ? 4.860 -10.382 1.874 1.00 96.62 80 LYS A C 1
ATOM 579 O O . LYS A 1 80 ? 5.927 -10.976 1.735 1.00 96.62 80 LYS A O 1
ATOM 584 N N . ILE A 1 81 ? 4.768 -9.070 2.060 1.00 96.62 81 ILE A N 1
ATOM 585 C CA . ILE A 1 81 ? 5.922 -8.164 2.143 1.00 96.62 81 ILE A CA 1
ATOM 586 C C . ILE A 1 81 ? 5.745 -7.163 3.279 1.00 96.62 81 ILE A C 1
ATOM 588 O O . ILE A 1 81 ? 4.623 -6.925 3.730 1.00 96.62 81 ILE A O 1
ATOM 592 N N . LYS A 1 82 ? 6.845 -6.506 3.649 1.00 97.31 82 LYS A N 1
ATOM 593 C CA . LYS A 1 82 ? 6.827 -5.279 4.445 1.00 97.31 82 LYS A CA 1
ATOM 594 C C . LYS A 1 82 ? 6.938 -4.067 3.530 1.00 97.31 82 LYS A C 1
ATOM 596 O O . LYS A 1 82 ? 7.799 -4.039 2.654 1.00 97.31 82 LYS A O 1
ATOM 601 N N . ILE A 1 83 ? 6.099 -3.066 3.748 1.00 97.19 83 ILE A N 1
ATOM 602 C CA . ILE A 1 83 ? 6.149 -1.766 3.079 1.00 97.19 83 ILE A CA 1
ATOM 603 C C . ILE A 1 83 ? 6.375 -0.671 4.118 1.00 97.19 83 ILE A C 1
ATOM 605 O O . ILE A 1 83 ? 5.816 -0.731 5.212 1.00 97.19 83 ILE A O 1
ATOM 609 N N . SER A 1 84 ? 7.166 0.339 3.778 1.00 97.81 84 SER A N 1
ATOM 610 C CA . SER A 1 84 ? 7.348 1.542 4.584 1.00 97.81 84 SER A CA 1
ATOM 611 C C . SER A 1 84 ? 6.970 2.790 3.792 1.00 97.81 84 SER A C 1
ATOM 613 O O . SER A 1 84 ? 7.155 2.861 2.578 1.00 97.81 84 SER A O 1
ATOM 615 N N . GLY A 1 85 ? 6.405 3.784 4.470 1.00 97.62 85 GLY A N 1
ATOM 616 C CA . GLY A 1 85 ? 6.011 5.040 3.841 1.00 97.62 85 GLY A CA 1
ATOM 617 C C . GLY A 1 85 ? 5.312 5.983 4.807 1.00 97.62 85 GLY A C 1
ATOM 618 O O . GLY A 1 85 ? 5.334 5.786 6.020 1.00 97.62 85 GLY A O 1
ATOM 619 N N . PHE A 1 86 ? 4.668 7.005 4.258 1.00 97.94 86 PHE A N 1
ATOM 620 C CA . PHE A 1 86 ? 3.902 7.991 5.009 1.00 97.94 86 PHE A CA 1
ATOM 621 C C . PHE A 1 86 ? 2.435 7.939 4.613 1.00 97.94 86 PHE A C 1
ATOM 623 O O . PHE A 1 86 ? 2.115 7.924 3.425 1.00 97.94 86 PHE A O 1
ATOM 630 N N . VAL A 1 87 ? 1.543 7.962 5.598 1.00 97.44 87 VAL A N 1
ATOM 631 C CA . VAL A 1 87 ? 0.100 8.052 5.362 1.00 97.44 87 VAL A CA 1
ATOM 632 C C . VAL A 1 87 ? -0.213 9.405 4.731 1.00 97.44 87 VAL A C 1
ATOM 634 O O . VAL A 1 87 ? 0.030 10.452 5.330 1.00 97.44 87 VAL A O 1
ATOM 637 N N . VAL A 1 88 ? -0.771 9.393 3.526 1.00 96.69 88 VAL A N 1
ATOM 638 C CA . VAL A 1 88 ? -1.209 10.606 2.816 1.00 96.69 88 VAL A CA 1
ATOM 639 C C . VAL A 1 88 ? -2.721 10.782 2.854 1.00 96.69 88 VAL A C 1
ATOM 641 O O . VAL A 1 88 ? -3.205 11.903 2.730 1.00 96.69 88 VAL A O 1
ATOM 644 N N . GLU A 1 89 ? -3.457 9.697 3.080 1.00 95.50 89 GLU A N 1
ATOM 645 C CA . GLU A 1 89 ? -4.903 9.711 3.264 1.00 95.50 89 GLU A CA 1
ATOM 646 C C . GLU A 1 89 ? -5.334 8.514 4.120 1.00 95.50 89 GLU A C 1
ATOM 648 O O . GLU A 1 89 ? -4.752 7.432 4.031 1.00 95.50 89 GLU A O 1
ATOM 653 N N . ALA A 1 90 ? -6.355 8.709 4.954 1.00 94.94 90 ALA A N 1
ATOM 654 C CA . ALA A 1 90 ? -6.931 7.666 5.795 1.00 94.94 90 ALA A CA 1
ATOM 655 C C . ALA A 1 90 ? -8.465 7.726 5.739 1.00 94.94 90 ALA A C 1
ATOM 657 O O . ALA A 1 90 ? -9.079 8.723 6.140 1.00 94.94 90 ALA A O 1
ATOM 658 N N . ILE A 1 91 ? -9.068 6.642 5.250 1.00 93.56 91 ILE A N 1
ATOM 659 C CA . ILE A 1 91 ? -10.513 6.435 5.136 1.00 93.56 91 ILE A CA 1
ATOM 660 C C . ILE A 1 91 ? -10.876 5.306 6.104 1.00 93.56 91 ILE A C 1
ATOM 662 O O . ILE A 1 91 ? -10.873 4.128 5.749 1.00 93.56 91 ILE A O 1
ATOM 666 N N . LEU A 1 92 ? -11.132 5.689 7.353 1.00 91.69 92 LEU A N 1
ATOM 667 C CA . LEU A 1 92 ? -11.375 4.796 8.489 1.00 91.69 92 LEU A CA 1
ATOM 668 C C . LEU A 1 92 ? -12.675 5.181 9.203 1.00 91.69 92 LEU A C 1
ATOM 670 O O . LEU A 1 92 ? -13.133 6.321 9.074 1.00 91.69 92 LEU A O 1
ATOM 674 N N . GLY A 1 93 ? -13.242 4.254 9.979 1.00 87.50 93 GLY A N 1
ATOM 675 C CA . GLY A 1 93 ? -14.422 4.499 10.817 1.00 87.50 93 GLY A CA 1
ATOM 676 C C . GLY A 1 93 ? -15.570 5.156 10.046 1.00 87.50 93 GLY A C 1
ATOM 677 O O . GLY A 1 93 ? -15.944 4.698 8.968 1.00 87.50 93 GLY A O 1
ATOM 678 N N . GLU A 1 94 ? -16.079 6.278 10.557 1.00 87.06 94 GLU A N 1
ATOM 679 C CA . GLU A 1 94 ? -17.177 7.038 9.936 1.00 87.06 94 GLU A CA 1
ATOM 680 C C . GLU A 1 94 ? -16.872 7.519 8.509 1.00 87.06 94 GLU A C 1
ATOM 682 O O . GLU A 1 94 ? -17.787 7.669 7.707 1.00 87.06 94 GLU A O 1
ATOM 687 N N . LYS A 1 95 ? -15.598 7.726 8.139 1.00 87.31 95 LYS A N 1
ATOM 688 C CA . LYS A 1 95 ? -15.245 8.075 6.749 1.00 87.31 95 LYS A CA 1
ATOM 689 C C . LYS A 1 95 ? -15.405 6.890 5.803 1.00 87.31 95 LYS A C 1
ATOM 691 O O . LYS A 1 95 ? -15.718 7.081 4.633 1.00 87.31 95 LYS A O 1
ATOM 696 N N . ALA A 1 96 ? -15.156 5.679 6.297 1.00 88.25 96 ALA A N 1
ATOM 697 C CA . ALA A 1 96 ? -15.389 4.449 5.550 1.00 88.25 96 ALA A CA 1
ATOM 698 C C . ALA A 1 96 ? -16.876 4.060 5.561 1.00 88.25 96 ALA A C 1
ATOM 700 O O . ALA A 1 96 ? -17.347 3.444 4.607 1.00 88.25 96 ALA A O 1
ATOM 701 N N . CYS A 1 97 ? -17.620 4.461 6.596 1.00 87.81 97 CYS A N 1
ATOM 702 C CA . CYS A 1 97 ? -19.055 4.230 6.714 1.00 87.81 97 CYS A CA 1
ATOM 703 C C . CYS A 1 97 ? -19.843 5.498 7.095 1.00 87.81 97 CYS A C 1
ATOM 705 O O . CYS A 1 97 ? -20.260 5.647 8.247 1.00 87.81 97 CYS A O 1
ATOM 707 N N . PRO A 1 98 ? -20.051 6.430 6.148 1.00 85.00 98 PRO A N 1
ATOM 708 C CA . PRO A 1 98 ? -20.807 7.643 6.422 1.00 85.00 98 PRO A CA 1
ATOM 709 C C . PRO A 1 98 ? -22.294 7.340 6.639 1.00 85.00 98 PRO A C 1
ATOM 711 O O . PRO A 1 98 ? -22.925 6.590 5.888 1.00 85.00 98 PRO A O 1
ATOM 714 N N . SER A 1 99 ? -22.875 7.969 7.660 1.00 85.06 99 SER A N 1
ATOM 715 C CA . SER A 1 99 ? -24.299 7.855 7.979 1.00 85.06 99 SER A CA 1
ATOM 716 C C . SER A 1 99 ? -25.171 8.228 6.777 1.00 85.06 99 SER A C 1
ATOM 718 O O . SER A 1 99 ? -25.015 9.294 6.188 1.00 85.06 99 SER A O 1
ATOM 720 N N . GLY A 1 100 ? -26.116 7.354 6.425 1.00 81.44 100 GLY A N 1
ATOM 721 C CA . GLY A 1 100 ? -27.064 7.592 5.331 1.00 81.44 100 GLY A CA 1
ATOM 722 C C . GLY A 1 100 ? -26.574 7.205 3.930 1.00 81.44 100 GLY A C 1
ATOM 723 O O . GLY A 1 100 ? -27.321 7.393 2.976 1.00 81.44 100 GLY A O 1
ATOM 724 N N . ALA A 1 101 ? -25.375 6.625 3.783 1.00 78.56 101 ALA A N 1
ATOM 725 C CA . ALA A 1 101 ? -24.841 6.203 2.481 1.00 78.56 101 ALA A CA 1
ATOM 726 C C . ALA A 1 101 ? -25.312 4.812 2.002 1.00 78.56 101 ALA A C 1
ATOM 728 O O . ALA A 1 101 ? -24.954 4.383 0.908 1.00 78.56 101 ALA A O 1
ATOM 729 N N . GLY A 1 102 ? -26.105 4.089 2.802 1.00 81.06 102 GLY A N 1
ATOM 730 C CA . GLY A 1 102 ? -26.647 2.770 2.437 1.00 81.06 102 GLY A CA 1
ATOM 731 C C . GLY A 1 102 ? -25.641 1.608 2.473 1.00 81.06 102 GLY A C 1
ATOM 732 O O . GLY A 1 102 ? -26.040 0.470 2.247 1.00 81.06 102 GLY A O 1
ATOM 733 N N . GLY A 1 103 ? -24.367 1.863 2.793 1.00 82.50 103 GLY A N 1
ATOM 734 C CA . GLY A 1 103 ? -23.334 0.840 2.967 1.00 82.50 103 GLY A CA 1
ATOM 735 C C . GLY A 1 103 ? -21.995 1.413 3.441 1.00 82.50 103 GLY A C 1
ATOM 736 O O . GLY A 1 103 ? -21.747 2.613 3.319 1.00 82.50 103 GLY A O 1
ATOM 737 N N . CYS A 1 104 ? -21.137 0.542 3.976 1.00 86.00 104 CYS A N 1
ATOM 738 C CA . CYS A 1 104 ? -19.767 0.871 4.370 1.00 86.00 104 CYS A CA 1
ATOM 739 C C . CYS A 1 104 ? -18.779 0.390 3.295 1.00 86.00 104 CYS A C 1
ATOM 741 O O . CYS A 1 104 ? -18.920 -0.711 2.762 1.00 86.00 104 CYS A O 1
ATOM 743 N N . GLY A 1 105 ? -17.756 1.185 2.988 1.00 88.75 105 GLY A N 1
ATOM 744 C CA . GLY A 1 105 ? -16.590 0.718 2.242 1.00 88.75 105 GLY A CA 1
ATOM 745 C C . GLY A 1 105 ? -15.565 0.052 3.165 1.00 88.75 105 GLY A C 1
ATOM 746 O O . GLY A 1 105 ? -15.492 0.387 4.344 1.00 88.75 105 GLY A O 1
ATOM 747 N N . GLN A 1 106 ? -14.723 -0.834 2.618 1.00 90.25 106 GLN A N 1
ATOM 748 C CA . GLN A 1 106 ? -13.592 -1.402 3.365 1.00 90.25 106 GLN A CA 1
ATOM 749 C C . GLN A 1 106 ? -12.658 -0.275 3.853 1.00 90.25 106 GLN A C 1
ATOM 751 O O . GLN A 1 106 ? -12.208 0.528 3.015 1.00 90.25 106 GLN A O 1
ATOM 756 N N . PRO A 1 107 ? -12.333 -0.222 5.159 1.00 92.75 107 PRO A N 1
ATOM 757 C CA . PRO A 1 107 ? -11.370 0.727 5.704 1.00 92.75 107 PRO A CA 1
ATOM 758 C C . PRO A 1 107 ? -9.996 0.593 5.061 1.00 92.75 107 PRO A C 1
ATOM 760 O O . PRO A 1 107 ? -9.503 -0.505 4.789 1.00 92.75 107 PRO A O 1
ATOM 763 N N . ARG A 1 108 ? -9.389 1.742 4.774 1.00 95.25 108 ARG A N 1
ATOM 764 C CA . ARG A 1 108 ? -8.165 1.812 3.978 1.00 95.25 108 ARG A CA 1
ATOM 765 C C . ARG A 1 108 ? -7.371 3.074 4.252 1.00 95.25 108 ARG A C 1
ATOM 767 O O . ARG A 1 108 ? -7.920 4.125 4.583 1.00 95.25 108 ARG A O 1
ATOM 774 N N . ILE A 1 109 ? -6.072 2.972 4.036 1.00 96.69 109 ILE A N 1
ATOM 775 C CA . ILE A 1 109 ? -5.146 4.100 4.031 1.00 96.69 109 ILE A CA 1
ATOM 776 C C . ILE A 1 109 ? -4.406 4.141 2.700 1.00 96.69 109 ILE A C 1
ATOM 778 O O . ILE A 1 109 ? -4.247 3.117 2.036 1.00 96.69 109 ILE A O 1
ATOM 782 N N . PHE A 1 110 ? -3.927 5.317 2.324 1.00 96.88 110 PHE A N 1
ATOM 783 C CA . PHE A 1 110 ? -3.013 5.490 1.206 1.00 96.88 110 PHE A CA 1
ATOM 784 C C . PHE A 1 110 ? -1.662 5.917 1.749 1.00 96.88 110 PHE A C 1
ATOM 786 O O . PHE A 1 110 ? -1.581 6.843 2.562 1.00 96.88 110 PHE A O 1
ATOM 793 N N . ILE A 1 111 ? -0.610 5.244 1.295 1.00 97.50 111 ILE A N 1
ATOM 794 C CA . ILE A 1 111 ? 0.764 5.527 1.699 1.00 97.50 111 ILE A CA 1
ATOM 795 C C . ILE A 1 111 ? 1.604 5.965 0.503 1.00 97.50 111 ILE A C 1
ATOM 797 O O . ILE A 1 111 ? 1.465 5.436 -0.600 1.00 97.50 111 ILE A O 1
ATOM 801 N N . ALA A 1 112 ? 2.480 6.937 0.735 1.00 97.25 112 ALA A N 1
ATOM 802 C CA . ALA A 1 112 ? 3.425 7.460 -0.244 1.00 97.25 112 ALA A CA 1
ATOM 803 C C . ALA A 1 112 ? 4.860 7.374 0.285 1.00 97.25 112 ALA A C 1
ATOM 805 O O . ALA A 1 112 ? 5.094 7.254 1.486 1.00 97.25 112 ALA A O 1
ATOM 806 N N . GLU A 1 113 ? 5.835 7.462 -0.615 1.00 95.62 113 GLU A N 1
ATOM 807 C CA . GLU A 1 113 ? 7.259 7.432 -0.263 1.00 95.62 113 GLU A CA 1
ATOM 808 C C . GLU A 1 113 ? 7.710 8.701 0.485 1.00 95.62 113 GLU A C 1
ATOM 810 O O . GLU A 1 113 ? 8.620 8.652 1.307 1.00 95.62 113 GLU A O 1
ATOM 815 N N . ASN A 1 114 ? 7.055 9.841 0.239 1.00 93.94 114 ASN A N 1
ATOM 816 C CA . ASN A 1 114 ? 7.317 11.108 0.922 1.00 93.94 114 ASN A CA 1
ATOM 817 C C . ASN A 1 114 ? 6.049 11.980 1.015 1.00 93.94 114 ASN A C 1
ATOM 819 O O . ASN A 1 114 ? 5.035 11.707 0.372 1.00 93.94 114 ASN A O 1
ATOM 823 N N . LEU A 1 115 ? 6.129 13.055 1.804 1.00 94.12 115 LEU A N 1
ATOM 824 C CA . LEU A 1 115 ? 5.038 14.011 2.041 1.00 94.12 115 LEU A CA 1
ATOM 825 C C . LEU A 1 115 ? 5.092 15.257 1.140 1.00 94.12 115 LEU A C 1
ATOM 827 O O . LEU A 1 115 ? 4.373 16.224 1.387 1.00 94.12 115 LEU A O 1
ATOM 831 N N . SER A 1 116 ? 5.937 15.269 0.105 1.00 90.56 116 SER A N 1
ATOM 832 C CA . SER A 1 116 ? 6.106 16.454 -0.734 1.00 90.56 116 SER A CA 1
ATOM 833 C C . SER A 1 116 ? 4.827 16.799 -1.506 1.00 90.56 116 SER A C 1
ATOM 835 O O . SER A 1 116 ? 4.067 15.922 -1.934 1.00 90.56 116 SER A O 1
ATOM 837 N N . GLY A 1 117 ? 4.598 18.098 -1.716 1.00 84.44 117 GLY A N 1
ATOM 838 C CA . GLY A 1 117 ? 3.477 18.608 -2.512 1.00 84.44 117 GLY A CA 1
ATOM 839 C C . GLY A 1 117 ? 3.595 18.297 -4.009 1.00 84.44 117 GLY A C 1
ATOM 840 O O . GLY A 1 117 ? 2.585 18.267 -4.700 1.00 84.44 117 GLY A O 1
ATOM 841 N N . ASN A 1 118 ? 4.806 18.013 -4.498 1.00 88.00 118 ASN A N 1
ATOM 842 C CA . ASN A 1 118 ? 5.084 17.622 -5.886 1.00 88.00 118 ASN A CA 1
ATOM 843 C C . ASN A 1 118 ? 5.272 16.104 -6.065 1.00 88.00 118 ASN A C 1
ATOM 845 O O . ASN A 1 118 ? 5.864 15.673 -7.054 1.00 88.00 118 ASN A O 1
ATOM 849 N N . ARG A 1 119 ? 4.827 15.290 -5.100 1.00 86.69 119 ARG A N 1
ATOM 850 C CA . ARG A 1 119 ? 4.951 13.832 -5.191 1.00 86.69 119 ARG A CA 1
ATOM 851 C C . ARG A 1 119 ? 4.092 13.267 -6.324 1.00 86.69 119 ARG A C 1
ATOM 853 O O . ARG A 1 119 ? 2.987 13.735 -6.592 1.00 86.69 119 ARG A O 1
ATOM 860 N N . GLU A 1 120 ? 4.584 12.203 -6.937 1.00 88.50 120 GLU A N 1
ATOM 861 C CA . GLU A 1 120 ? 3.904 11.495 -8.018 1.00 88.50 120 GLU A CA 1
ATOM 862 C C . GLU A 1 120 ? 2.785 10.600 -7.459 1.00 88.50 120 GLU A C 1
ATOM 864 O O . GLU A 1 120 ? 3.038 9.519 -6.928 1.00 88.50 120 GLU A O 1
ATOM 869 N N . MET A 1 121 ? 1.529 11.048 -7.579 1.00 88.50 121 MET A N 1
ATOM 870 C CA . MET A 1 121 ? 0.368 10.361 -6.988 1.00 88.50 121 MET A CA 1
ATOM 871 C C . MET A 1 121 ? 0.152 8.933 -7.507 1.00 88.50 121 MET A C 1
ATOM 873 O O . MET A 1 121 ? -0.427 8.118 -6.794 1.00 88.50 121 MET A O 1
ATOM 877 N N . GLY A 1 122 ? 0.637 8.615 -8.711 1.00 89.00 122 GLY A N 1
ATOM 878 C CA . GLY A 1 122 ? 0.532 7.272 -9.289 1.00 89.00 122 GLY A CA 1
ATOM 879 C C . GLY A 1 122 ? 1.320 6.191 -8.537 1.00 89.00 122 GLY A C 1
ATOM 880 O O . GLY A 1 122 ? 1.044 5.013 -8.733 1.00 89.00 122 GLY A O 1
ATOM 881 N N . TYR A 1 123 ? 2.241 6.574 -7.642 1.00 93.62 123 TYR A N 1
ATOM 882 C CA . TYR A 1 123 ? 2.949 5.643 -6.755 1.00 93.62 123 TYR A CA 1
ATOM 883 C C . TYR A 1 123 ? 2.323 5.509 -5.365 1.00 93.62 123 TYR A C 1
ATOM 885 O O . TYR A 1 123 ? 2.855 4.777 -4.530 1.00 93.62 123 TYR A O 1
ATOM 893 N N . ASN A 1 124 ? 1.221 6.206 -5.076 1.00 94.38 124 ASN A N 1
ATOM 894 C CA . ASN A 1 124 ? 0.524 6.007 -3.811 1.00 94.38 124 ASN A CA 1
ATOM 895 C C . ASN A 1 124 ? -0.057 4.588 -3.785 1.00 94.38 124 ASN A C 1
ATOM 897 O O . ASN A 1 124 ? -0.784 4.190 -4.693 1.00 94.38 124 ASN A O 1
ATOM 901 N N . VAL A 1 125 ? 0.228 3.839 -2.725 1.00 96.81 125 VAL A N 1
ATOM 902 C CA . VAL A 1 125 ? -0.276 2.474 -2.558 1.00 96.81 125 VAL A CA 1
ATOM 903 C C . VAL A 1 125 ? -1.425 2.484 -1.563 1.00 96.81 125 VAL A C 1
ATOM 905 O O . VAL A 1 125 ? -1.310 3.028 -0.463 1.00 96.81 125 VAL A O 1
ATOM 908 N N . MET A 1 126 ? -2.540 1.868 -1.950 1.00 97.19 126 MET A N 1
ATOM 909 C CA . MET A 1 126 ? -3.660 1.615 -1.052 1.00 97.19 126 MET A CA 1
ATOM 910 C C . MET A 1 126 ? -3.348 0.411 -0.160 1.00 97.19 126 MET A C 1
ATOM 912 O O . MET A 1 126 ? -2.916 -0.636 -0.643 1.00 97.19 126 MET A O 1
ATOM 916 N N . VAL A 1 127 ? -3.625 0.537 1.133 1.00 96.88 127 VAL A N 1
ATOM 917 C CA . VAL A 1 127 ? -3.558 -0.557 2.102 1.00 96.88 127 VAL A CA 1
ATOM 918 C C . VAL A 1 127 ? -4.935 -0.728 2.726 1.00 96.88 127 VAL A C 1
ATOM 920 O O . VAL A 1 127 ? -5.452 0.196 3.355 1.00 96.88 127 VAL A O 1
ATOM 923 N N . LEU A 1 128 ? -5.533 -1.901 2.539 1.00 95.44 128 LEU A N 1
ATOM 924 C CA . LEU A 1 128 ? -6.758 -2.305 3.220 1.00 95.44 128 LEU A CA 1
ATOM 925 C C . LEU A 1 128 ? -6.410 -2.703 4.654 1.00 95.44 128 LEU A C 1
ATOM 927 O O . LEU A 1 128 ? -5.474 -3.477 4.874 1.00 95.44 128 LEU A O 1
ATOM 931 N N . VAL A 1 129 ? -7.160 -2.165 5.612 1.00 93.06 129 VAL A N 1
ATOM 932 C CA . VAL A 1 129 ? -6.970 -2.399 7.051 1.00 93.06 129 VAL A CA 1
ATOM 933 C C . VAL A 1 129 ? -8.248 -2.958 7.674 1.00 93.06 129 VAL A C 1
ATOM 935 O O . VAL A 1 129 ? -9.312 -2.947 7.044 1.00 93.06 129 VAL A O 1
ATOM 938 N N . ALA A 1 130 ? -8.143 -3.481 8.897 1.00 87.00 130 ALA A N 1
ATOM 939 C CA . ALA A 1 130 ? -9.285 -4.059 9.594 1.00 87.00 130 ALA A CA 1
ATOM 940 C C . ALA A 1 130 ? -10.305 -2.986 10.014 1.00 87.00 130 ALA A C 1
ATOM 942 O O . ALA A 1 130 ? -9.984 -1.806 10.158 1.00 87.00 130 ALA A O 1
ATOM 943 N N . GLU A 1 131 ? -11.554 -3.403 10.234 1.00 80.75 131 GLU A N 1
ATOM 944 C CA . GLU A 1 131 ? -12.656 -2.481 10.538 1.00 80.75 131 GLU A CA 1
ATOM 945 C C . GLU A 1 131 ? -12.511 -1.748 11.872 1.00 80.75 131 GLU A C 1
ATOM 947 O O . GLU A 1 131 ? -12.943 -0.607 12.017 1.00 80.75 131 GLU A O 1
ATOM 952 N N . ASN A 1 132 ? -11.863 -2.389 12.838 1.00 78.00 132 ASN A N 1
ATOM 953 C CA . ASN A 1 132 ? -11.623 -1.854 14.173 1.00 78.00 132 ASN A CA 1
ATOM 954 C C . ASN A 1 132 ? -10.356 -0.985 14.262 1.00 78.00 132 ASN A C 1
ATOM 956 O O . ASN A 1 132 ? -9.928 -0.623 15.360 1.00 78.00 132 ASN A O 1
ATOM 960 N N . GLU A 1 133 ? -9.739 -0.652 13.130 1.00 75.81 133 GLU A N 1
ATOM 961 C CA . GLU A 1 133 ? -8.444 0.007 13.096 1.00 75.81 133 GLU A CA 1
ATOM 962 C C . GLU A 1 133 ? -8.577 1.528 12.941 1.00 75.81 133 GLU A C 1
ATOM 964 O O . GLU A 1 133 ? -8.906 2.043 11.876 1.00 75.81 133 GLU A O 1
ATOM 969 N N . ALA A 1 134 ? -8.311 2.264 14.025 1.00 66.06 134 ALA A N 1
ATOM 970 C CA . ALA A 1 134 ? -8.440 3.727 14.077 1.00 66.06 134 ALA A CA 1
ATOM 971 C C . ALA A 1 134 ? -7.090 4.480 14.081 1.00 66.06 134 ALA A C 1
ATOM 973 O O . ALA A 1 134 ? -7.058 5.706 14.141 1.00 66.06 134 ALA A O 1
ATOM 974 N N . GLY A 1 135 ? -5.963 3.762 14.046 1.00 83.50 135 GLY A N 1
ATOM 975 C CA . GLY A 1 135 ? -4.646 4.278 14.446 1.00 83.50 135 GLY A CA 1
ATOM 976 C C . GLY A 1 135 ? -3.810 4.996 13.382 1.00 83.50 135 GLY A C 1
ATOM 977 O O . GLY A 1 135 ? -2.603 5.117 13.583 1.00 83.50 135 GLY A O 1
ATOM 978 N N . TYR A 1 136 ? -4.392 5.440 12.263 1.00 92.69 136 TYR A N 1
ATOM 979 C CA . TYR A 1 136 ? -3.626 6.045 11.166 1.00 92.69 136 TYR A CA 1
ATOM 980 C C . TYR A 1 136 ? -3.966 7.519 10.954 1.00 92.69 136 TYR A C 1
ATOM 982 O O . TYR A 1 136 ? -5.090 7.870 10.597 1.00 92.69 136 TYR A O 1
ATOM 990 N N . SER A 1 137 ? -2.964 8.379 11.127 1.00 94.44 137 SER A N 1
ATOM 991 C CA . SER A 1 137 ? -3.059 9.823 10.891 1.00 94.44 137 SER A CA 1
ATOM 992 C C . SER A 1 137 ? -2.284 10.233 9.644 1.00 94.44 137 SER A C 1
ATOM 994 O O . SER A 1 137 ? -1.205 9.715 9.379 1.00 94.44 137 SER A O 1
ATOM 996 N N . VAL A 1 138 ? -2.797 11.205 8.887 1.00 95.56 138 VAL A N 1
ATOM 997 C CA . VAL A 1 138 ? -2.060 11.787 7.753 1.00 95.56 138 VAL A CA 1
ATOM 998 C C . VAL A 1 138 ? -0.741 12.394 8.248 1.00 95.56 138 VAL A C 1
ATOM 1000 O O . VAL A 1 138 ? -0.713 13.074 9.271 1.00 95.56 138 VAL A O 1
ATOM 1003 N N . GLY A 1 139 ? 0.353 12.133 7.533 1.00 96.62 139 GLY A N 1
ATOM 1004 C CA . GLY A 1 139 ? 1.716 12.519 7.906 1.00 96.62 139 GLY A CA 1
ATOM 1005 C C . GLY A 1 139 ? 2.468 11.473 8.735 1.00 96.62 139 GLY A C 1
ATOM 1006 O O . GLY A 1 139 ? 3.686 11.564 8.868 1.00 96.62 139 GLY A O 1
ATOM 1007 N N . GLN A 1 140 ? 1.777 10.461 9.265 1.00 96.75 140 GLN A N 1
ATOM 1008 C CA . GLN A 1 140 ? 2.393 9.405 10.063 1.00 96.75 140 GLN A CA 1
ATOM 1009 C C . GLN A 1 140 ? 3.287 8.510 9.199 1.00 96.75 140 GLN A C 1
ATOM 1011 O O . GLN A 1 140 ? 2.838 7.979 8.182 1.00 96.75 140 GLN A O 1
ATOM 1016 N N . ALA A 1 141 ? 4.529 8.300 9.637 1.00 97.00 141 ALA A N 1
ATOM 1017 C CA . ALA A 1 141 ? 5.385 7.249 9.101 1.00 97.00 141 ALA A CA 1
ATOM 1018 C C . ALA A 1 141 ? 4.879 5.879 9.574 1.00 97.00 141 ALA A C 1
ATOM 1020 O O . ALA A 1 141 ? 4.595 5.689 10.759 1.00 97.00 141 ALA A O 1
ATOM 1021 N N . VAL A 1 142 ? 4.762 4.930 8.652 1.00 96.12 142 VAL A N 1
ATOM 1022 C CA . VAL A 1 142 ? 4.255 3.583 8.916 1.00 96.12 142 VAL A CA 1
ATOM 1023 C C . VAL A 1 142 ? 5.155 2.536 8.277 1.00 96.12 142 VAL A C 1
ATOM 1025 O O . VAL A 1 142 ? 5.689 2.738 7.188 1.00 96.12 142 VAL A O 1
ATOM 1028 N N . GLU A 1 143 ? 5.274 1.398 8.954 1.00 96.25 143 GLU A N 1
ATOM 1029 C CA . GLU A 1 143 ? 5.792 0.149 8.403 1.00 96.25 143 GLU A CA 1
ATOM 1030 C C . GLU A 1 143 ? 4.703 -0.911 8.579 1.00 96.25 143 GLU A C 1
ATOM 1032 O O . GLU A 1 143 ? 4.197 -1.109 9.685 1.00 96.25 143 GLU A O 1
ATOM 1037 N N . LEU A 1 144 ? 4.284 -1.537 7.482 1.00 94.75 144 LEU A N 1
ATOM 1038 C CA . LEU A 1 144 ? 3.140 -2.445 7.441 1.00 94.75 144 LEU A CA 1
ATOM 1039 C C . LEU A 1 144 ? 3.534 -3.736 6.742 1.00 94.75 144 LEU A C 1
ATOM 1041 O O . LEU A 1 144 ? 4.222 -3.705 5.727 1.00 94.75 144 LEU A O 1
ATOM 1045 N N . GLU A 1 145 ? 3.057 -4.865 7.254 1.00 95.75 145 GLU A N 1
ATOM 1046 C CA . GLU A 1 145 ? 3.184 -6.158 6.590 1.00 95.75 145 GLU A CA 1
ATOM 1047 C C . GLU A 1 145 ? 1.826 -6.590 6.035 1.00 95.75 145 GLU A C 1
ATOM 1049 O O . GLU A 1 145 ? 0.809 -6.481 6.718 1.00 95.75 145 GLU A O 1
ATOM 1054 N N . GLY A 1 146 ? 1.795 -7.083 4.800 1.00 95.94 146 GLY A N 1
ATOM 1055 C CA . GLY A 1 146 ? 0.559 -7.555 4.185 1.00 95.94 146 GLY A CA 1
ATOM 1056 C C . GLY A 1 146 ? 0.785 -8.288 2.872 1.00 95.94 146 GLY A C 1
ATOM 1057 O O . GLY A 1 146 ? 1.905 -8.357 2.363 1.00 95.94 146 GLY A O 1
ATOM 1058 N N . THR A 1 147 ? -0.290 -8.862 2.338 1.00 97.62 147 THR A N 1
ATOM 1059 C CA . THR A 1 147 ? -0.277 -9.553 1.045 1.00 97.62 147 THR A CA 1
ATOM 1060 C C . THR A 1 147 ? -0.475 -8.542 -0.074 1.00 97.62 147 THR A C 1
ATOM 1062 O O . THR A 1 147 ? -1.417 -7.752 -0.038 1.00 97.62 147 THR A O 1
ATOM 1065 N N . VAL A 1 148 ? 0.397 -8.563 -1.078 1.00 97.75 148 VAL A N 1
ATOM 1066 C CA . VAL A 1 148 ? 0.264 -7.719 -2.268 1.00 97.75 148 VAL A CA 1
ATOM 1067 C C . VAL A 1 148 ? -0.761 -8.321 -3.217 1.00 97.75 148 VAL A C 1
ATOM 1069 O O . VAL A 1 148 ? -0.681 -9.495 -3.575 1.00 97.75 148 VAL A O 1
ATOM 1072 N N . HIS A 1 149 ? -1.673 -7.481 -3.685 1.00 96.94 149 HIS A N 1
ATOM 1073 C CA . HIS A 1 149 ? -2.579 -7.768 -4.783 1.00 96.94 149 HIS A CA 1
ATOM 1074 C C . HIS A 1 149 ? -2.263 -6.804 -5.915 1.00 96.94 149 HIS A C 1
ATOM 1076 O O . HIS A 1 149 ? -2.387 -5.587 -5.770 1.00 96.94 149 HIS A O 1
ATOM 1082 N N . ALA A 1 150 ? -1.822 -7.355 -7.038 1.00 93.81 150 ALA A N 1
ATOM 1083 C CA . ALA A 1 150 ? -1.319 -6.578 -8.153 1.00 93.81 150 ALA A CA 1
ATOM 1084 C C . ALA A 1 150 ? -1.888 -7.068 -9.484 1.00 93.81 150 ALA A C 1
ATOM 1086 O O . ALA A 1 150 ? -2.076 -8.260 -9.724 1.00 93.81 150 ALA A O 1
ATOM 1087 N N . SER A 1 151 ? -2.132 -6.108 -10.365 1.00 89.56 151 SER A N 1
ATOM 1088 C CA . SER A 1 151 ? -2.548 -6.299 -11.748 1.00 89.56 151 SER A CA 1
ATOM 1089 C C . SER A 1 151 ? -1.873 -5.248 -12.630 1.00 89.56 151 SER A C 1
ATOM 1091 O O . SER A 1 151 ? -1.125 -4.395 -12.149 1.00 89.56 151 SER A O 1
ATOM 1093 N N . LYS A 1 152 ? -2.175 -5.260 -13.931 1.00 87.19 152 LYS A N 1
ATOM 1094 C CA . LYS A 1 152 ? -1.705 -4.217 -14.852 1.00 87.19 152 LYS A CA 1
ATOM 1095 C C . LYS A 1 152 ? -2.253 -2.825 -14.525 1.00 87.19 152 LYS A C 1
ATOM 1097 O O . LYS A 1 152 ? -1.626 -1.849 -14.904 1.00 87.19 152 LYS A O 1
ATOM 1102 N N . VAL A 1 153 ? -3.382 -2.729 -13.823 1.00 86.81 153 VAL A N 1
ATOM 1103 C CA . VAL A 1 153 ? -4.095 -1.456 -13.614 1.00 86.81 153 VAL A CA 1
ATOM 1104 C C . VAL A 1 153 ? -4.099 -0.986 -12.164 1.00 86.81 153 VAL A C 1
ATOM 1106 O O . VAL A 1 153 ? -4.259 0.204 -11.919 1.00 86.81 153 VAL A O 1
ATOM 1109 N N . ALA A 1 154 ? -3.902 -1.891 -11.204 1.00 87.38 154 ALA A N 1
ATOM 1110 C CA . ALA A 1 154 ? -4.025 -1.594 -9.782 1.00 87.38 154 ALA A CA 1
ATOM 1111 C C . ALA A 1 154 ? -3.078 -2.437 -8.929 1.00 87.38 154 ALA A C 1
ATOM 1113 O O . ALA A 1 154 ? -2.801 -3.597 -9.245 1.00 87.38 154 ALA A O 1
ATOM 1114 N N . VAL A 1 155 ? -2.638 -1.841 -7.825 1.00 94.12 155 VAL A N 1
ATOM 1115 C CA . VAL A 1 155 ? -1.768 -2.438 -6.820 1.00 94.12 155 VAL A CA 1
ATOM 1116 C C . VAL A 1 155 ? -2.248 -1.985 -5.445 1.00 94.12 155 VAL A C 1
ATOM 1118 O O . VAL A 1 155 ? -2.390 -0.788 -5.194 1.00 94.12 155 VAL A O 1
ATOM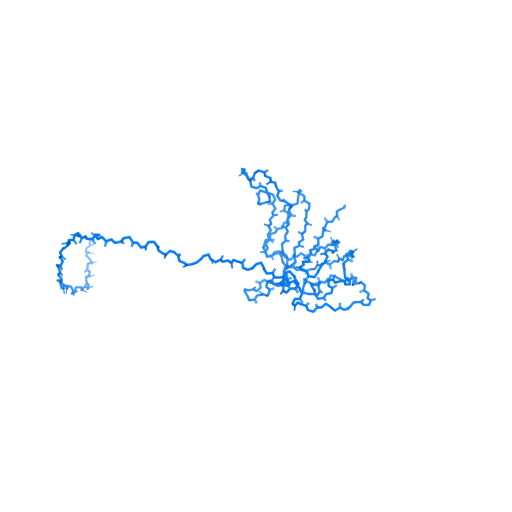 1121 N N . TYR A 1 156 ? -2.508 -2.938 -4.558 1.00 96.50 156 TYR A N 1
ATOM 1122 C CA . TYR A 1 156 ? -2.878 -2.671 -3.173 1.00 96.50 156 TYR A CA 1
ATOM 1123 C C . TYR A 1 156 ? -2.341 -3.757 -2.245 1.00 96.50 156 TYR A C 1
ATOM 1125 O O . TYR A 1 156 ? -1.950 -4.841 -2.679 1.00 96.50 156 TYR A O 1
ATOM 1133 N N . ILE A 1 157 ? -2.323 -3.456 -0.952 1.00 97.31 157 ILE A N 1
ATOM 1134 C CA . ILE A 1 157 ? -1.930 -4.401 0.091 1.00 97.31 157 ILE A CA 1
ATOM 1135 C C . ILE A 1 157 ? -3.148 -4.739 0.937 1.00 97.31 157 ILE A C 1
ATOM 1137 O O . ILE A 1 157 ? -3.874 -3.850 1.375 1.00 97.31 157 ILE A O 1
ATOM 1141 N N . GLU A 1 158 ? -3.350 -6.024 1.197 1.00 95.94 158 GLU A N 1
ATOM 1142 C CA . GLU A 1 158 ? -4.295 -6.506 2.196 1.00 95.94 158 GLU A CA 1
ATOM 1143 C C . GLU A 1 158 ? -3.532 -6.858 3.479 1.00 95.94 158 GLU A C 1
ATOM 1145 O O . GLU A 1 158 ? -2.749 -7.815 3.521 1.00 95.94 158 GLU A O 1
ATOM 1150 N N . LYS A 1 159 ? -3.737 -6.069 4.538 1.00 90.62 159 LYS A N 1
ATOM 1151 C CA . LYS A 1 159 ? -3.172 -6.341 5.862 1.00 90.62 159 LYS A CA 1
ATOM 1152 C C . LYS A 1 159 ? -4.092 -7.325 6.598 1.00 90.62 159 LYS A C 1
ATOM 1154 O O . LYS A 1 159 ? -5.115 -6.920 7.141 1.00 90.62 159 LYS A O 1
ATOM 1159 N N . LYS A 1 160 ? -3.747 -8.619 6.599 1.00 75.62 160 LYS A N 1
ATOM 1160 C CA . LYS A 1 160 ? -4.438 -9.645 7.409 1.00 75.62 160 LYS A CA 1
ATOM 1161 C C . LYS A 1 160 ? -3.712 -9.876 8.730 1.00 75.62 160 LYS A C 1
ATOM 1163 O O . LYS A 1 160 ? -2.487 -9.997 8.726 1.00 75.62 160 LYS A O 1
ATOM 1168 N N . TYR A 1 161 ? -4.488 -9.969 9.806 1.00 58.59 161 TYR A N 1
ATOM 1169 C CA . TYR A 1 161 ? -4.052 -10.402 11.135 1.00 58.59 161 TYR A CA 1
ATOM 1170 C C . TYR A 1 161 ? -4.167 -11.912 11.288 1.00 58.59 161 TYR A C 1
ATOM 1172 O O . TYR A 1 161 ? -5.183 -12.463 10.807 1.00 58.59 161 TYR A O 1
#

Secondary structure (DSSP, 8-state):
------------------------------------------TTTSSGGGS-----SS--SSPBPHHHHHHTHHHHTT-EEEEEEEEEEEE-GGGTS-TTSSSPPPPEEEEES---TT--GGGPEEEE--TT-----TT-EEEEEEEEEE-SS-EEEE---